Protein AF-A0A2E6NR85-F1 (afdb_monomer)

Solvent-accessible surface area (backbone atoms only — not comparable to full-atom values): 3688 Å² total; per-residue (Å²): 109,63,65,65,53,59,76,59,37,35,51,90,85,79,56,105,50,79,89,52,50,76,30,32,76,40,74,61,89,60,14,74,80,47,29,47,65,46,36,27,51,54,52,49,60,59,42,47,56,57,59,53,50,49,54,49,42,65,74,68,72,114

pLDDT: mean 85.2, std 11.39, range [53.09, 95.75]

Nearest PDB structures (foldseek):
  2zy2-assembly1_A  TM=2.604E-01  e=9.858E+00  Pseudomonas sp. ATC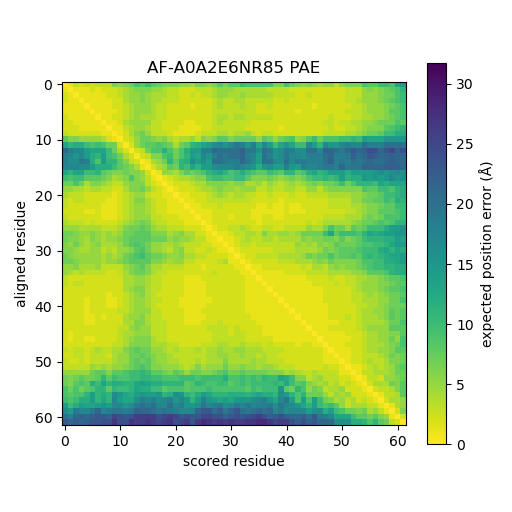C 19121

Radius of gyration: 14.04 Å; Cα contacts (8 Å, |Δi|>4): 47; chains: 1; bounding box: 38×17×39 Å

Mean predicted aligned error: 6.11 Å

Foldseek 3Di:
DQVVLVVQAADPPPDPDPVRHRWHALDDDCCVVVPGVNRSVVSVVVVCVVVVVVVVCVVVVD

Sequence (62 aa):
MQRALVDTQRAEYKDDSPEVDGSWDPIGEWGISGGRVYSTALGAMTLEVYYRFERQQEGIGL

Secondary structure (DSSP, 8-state):
-HHHHHHHS--TTSSS-GGGTT-----SHHHHHHHHHHHHHHHHHHHHHHHHHHHHHHHHT-

Structure (mmCIF, N/CA/C/O backbone):
data_AF-A0A2E6NR85-F1
#
_entry.id   AF-A0A2E6NR85-F1
#
loop_
_atom_site.group_PDB
_atom_site.id
_atom_site.type_symbol
_atom_site.label_atom_id
_atom_site.label_alt_id
_atom_site.label_comp_id
_atom_site.label_asym_id
_atom_site.label_entity_id
_atom_site.label_seq_id
_atom_site.pdbx_PDB_ins_code
_atom_site.Cartn_x
_atom_site.Cartn_y
_atom_site.Cartn_z
_atom_site.occupancy
_atom_site.B_iso_or_equiv
_atom_site.auth_seq_id
_atom_site.auth_comp_id
_atom_site.auth_asym_id
_atom_site.auth_atom_id
_atom_site.pdbx_PDB_model_num
ATOM 1 N N . MET A 1 1 ? -6.387 -7.321 6.667 1.00 83.25 1 MET A N 1
ATOM 2 C CA . MET A 1 1 ? -5.624 -6.616 5.614 1.00 83.25 1 MET A CA 1
ATOM 3 C C . MET A 1 1 ? -4.782 -5.474 6.167 1.00 83.25 1 MET A C 1
ATOM 5 O O . MET A 1 1 ? -3.668 -5.330 5.693 1.00 83.25 1 MET A O 1
ATOM 9 N N . GLN A 1 2 ? -5.241 -4.727 7.184 1.00 91.88 2 GLN A N 1
ATOM 10 C CA . GLN A 1 2 ? -4.492 -3.614 7.801 1.00 91.88 2 GLN A CA 1
ATOM 11 C C . GLN A 1 2 ? -3.011 -3.922 8.059 1.00 91.88 2 GLN A C 1
ATOM 13 O O . GLN A 1 2 ? -2.144 -3.270 7.493 1.00 91.88 2 GL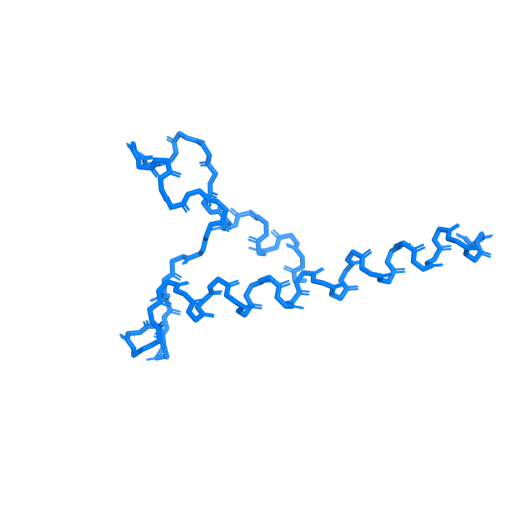N A O 1
ATOM 18 N N . ARG A 1 3 ? -2.727 -4.967 8.846 1.00 91.25 3 ARG A N 1
ATOM 19 C CA . ARG A 1 3 ? -1.355 -5.353 9.196 1.00 91.25 3 ARG A CA 1
ATOM 20 C C . ARG A 1 3 ? -0.491 -5.677 7.976 1.00 91.25 3 ARG A C 1
ATOM 22 O O . ARG A 1 3 ? 0.631 -5.217 7.899 1.00 91.25 3 ARG A O 1
ATOM 29 N N . ALA A 1 4 ? -1.039 -6.385 6.988 1.00 91.69 4 ALA A N 1
ATOM 30 C CA . ALA A 1 4 ? -0.309 -6.709 5.763 1.00 91.69 4 ALA A CA 1
ATOM 31 C C . ALA A 1 4 ? 0.086 -5.457 4.958 1.00 91.69 4 ALA A C 1
ATOM 33 O O . ALA A 1 4 ? 1.170 -5.420 4.382 1.00 91.69 4 ALA A O 1
ATOM 34 N N . LEU A 1 5 ? -0.770 -4.429 4.930 1.00 92.94 5 LEU A N 1
ATOM 35 C CA . LEU A 1 5 ? -0.441 -3.154 4.291 1.00 92.94 5 LEU A CA 1
ATOM 36 C C . LEU A 1 5 ? 0.592 -2.373 5.101 1.00 92.94 5 LEU A C 1
ATOM 38 O O . LEU A 1 5 ? 1.561 -1.906 4.522 1.00 92.94 5 LEU A O 1
ATOM 42 N N . VAL A 1 6 ? 0.439 -2.278 6.421 1.00 92.75 6 VAL A N 1
ATOM 43 C CA . VAL A 1 6 ? 1.401 -1.557 7.271 1.00 92.75 6 VAL A CA 1
ATOM 44 C C . VAL A 1 6 ? 2.782 -2.226 7.251 1.00 92.75 6 VAL A C 1
ATOM 46 O O . VAL A 1 6 ? 3.780 -1.546 7.056 1.00 92.75 6 VAL A O 1
ATOM 49 N N . ASP A 1 7 ? 2.851 -3.556 7.345 1.00 92.31 7 ASP A N 1
ATOM 50 C CA . ASP A 1 7 ? 4.117 -4.310 7.361 1.00 92.31 7 ASP A CA 1
ATOM 51 C C . ASP A 1 7 ? 4.893 -4.205 6.030 1.00 92.31 7 ASP A C 1
ATOM 53 O O . ASP A 1 7 ? 6.109 -4.411 5.986 1.00 92.31 7 ASP A O 1
ATOM 57 N N . THR A 1 8 ? 4.192 -3.913 4.930 1.00 91.62 8 THR A N 1
ATOM 58 C CA . THR A 1 8 ? 4.782 -3.744 3.591 1.00 91.62 8 THR A CA 1
ATOM 59 C C . THR A 1 8 ? 4.945 -2.283 3.183 1.00 91.62 8 THR A C 1
ATOM 61 O O . THR A 1 8 ? 5.526 -2.015 2.129 1.00 91.62 8 THR A O 1
ATOM 64 N N . GLN A 1 9 ? 4.459 -1.344 3.999 1.00 92.69 9 GLN A N 1
ATOM 65 C CA . G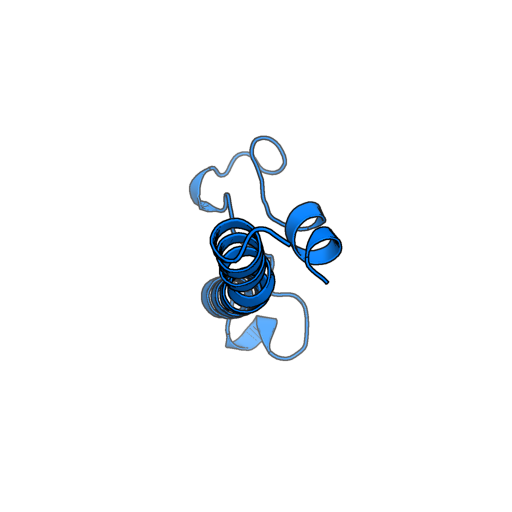LN A 1 9 ? 4.625 0.080 3.759 1.00 92.69 9 GLN A CA 1
ATOM 66 C C . GLN A 1 9 ? 6.106 0.434 3.870 1.00 92.69 9 GLN A C 1
ATOM 68 O O . GLN A 1 9 ? 6.814 -0.013 4.776 1.00 92.69 9 GLN A O 1
ATOM 73 N N . ARG A 1 10 ? 6.590 1.235 2.923 1.00 91.00 10 ARG A N 1
ATOM 74 C CA . ARG A 1 10 ? 7.932 1.806 2.994 1.00 91.00 10 ARG A CA 1
ATOM 75 C C . ARG A 1 10 ? 7.984 2.727 4.211 1.00 91.00 10 ARG A C 1
ATOM 77 O O . ARG A 1 10 ? 7.135 3.602 4.353 1.00 91.00 10 ARG A O 1
ATOM 84 N N . ALA A 1 11 ? 8.937 2.497 5.097 1.00 84.12 11 ALA A N 1
ATOM 85 C CA . ALA A 1 11 ? 9.187 3.334 6.257 1.00 84.12 11 ALA A CA 1
ATOM 86 C C . ALA A 1 11 ? 10.697 3.457 6.449 1.00 84.12 11 ALA A C 1
ATOM 88 O O . ALA A 1 11 ? 11.442 2.568 6.010 1.00 84.12 11 ALA A O 1
ATOM 89 N N . GLU A 1 12 ? 11.083 4.556 7.098 1.00 64.88 12 GLU A N 1
ATOM 90 C CA . GLU A 1 12 ? 12.445 5.016 7.361 1.00 64.88 12 GLU A CA 1
ATOM 91 C C . GLU A 1 12 ? 13.465 3.863 7.476 1.00 64.88 12 GLU A C 1
ATOM 93 O O . GLU A 1 12 ? 13.233 2.871 8.1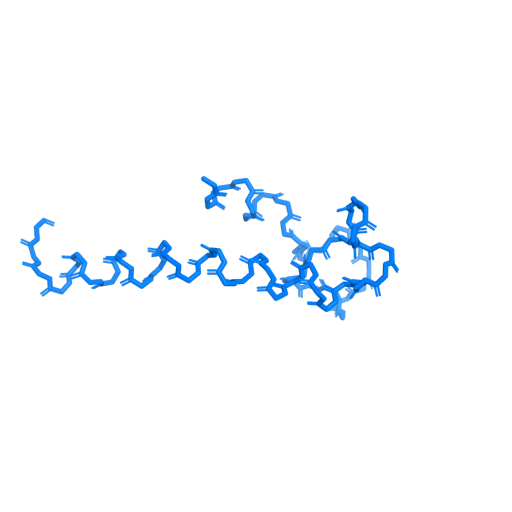71 1.00 64.88 12 GLU A O 1
ATOM 98 N N . TYR A 1 13 ? 14.615 4.032 6.809 1.00 53.09 13 TYR A N 1
ATOM 99 C CA . TYR A 1 13 ? 15.795 3.145 6.769 1.00 53.09 13 TYR A CA 1
ATOM 100 C C . TYR A 1 13 ? 15.793 1.933 5.829 1.00 53.09 13 TYR A C 1
ATOM 102 O O . TYR A 1 13 ? 16.820 1.256 5.737 1.00 53.09 13 TYR A O 1
ATOM 110 N N . LYS A 1 14 ? 14.712 1.632 5.102 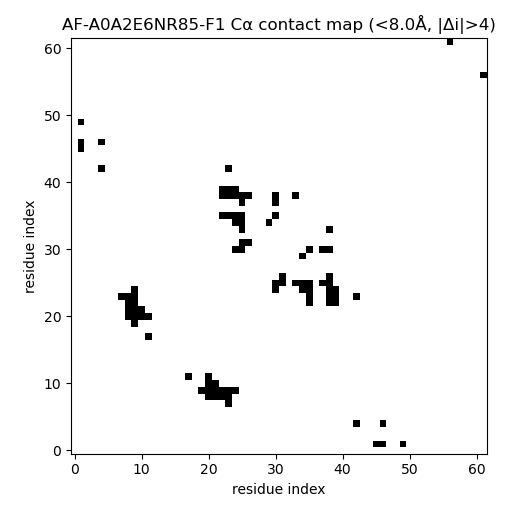1.00 55.03 14 LYS A N 1
ATOM 111 C CA . LYS A 1 14 ? 14.732 0.471 4.185 1.00 55.03 14 LYS A CA 1
ATOM 112 C C . LYS A 1 14 ? 15.345 0.762 2.810 1.00 55.03 14 LYS A C 1
ATOM 114 O O . LYS A 1 14 ? 15.764 -0.166 2.125 1.00 55.03 14 LYS A O 1
ATOM 119 N N . ASP A 1 15 ? 15.380 2.028 2.422 1.00 56.50 15 ASP A N 1
ATOM 120 C CA . ASP A 1 15 ? 15.938 2.543 1.173 1.00 56.50 15 ASP A CA 1
ATOM 121 C C . ASP A 1 15 ? 16.363 3.988 1.486 1.00 56.50 15 ASP A C 1
ATOM 123 O O . ASP A 1 15 ? 15.583 4.695 2.118 1.00 56.50 15 ASP A O 1
ATOM 127 N N . ASP A 1 16 ? 17.566 4.439 1.122 1.00 62.34 16 ASP A N 1
ATOM 128 C CA . ASP A 1 16 ? 18.116 5.786 1.430 1.00 62.34 16 ASP A CA 1
ATOM 129 C C . ASP A 1 16 ? 17.348 6.944 0.725 1.00 62.34 16 ASP A C 1
ATOM 131 O O . ASP A 1 16 ? 17.888 8.019 0.467 1.00 62.34 16 ASP A O 1
ATOM 135 N N . SER A 1 17 ? 16.078 6.723 0.371 1.00 70.62 17 SER A N 1
ATOM 136 C CA . SER A 1 17 ? 15.193 7.623 -0.369 1.00 70.62 17 SER A CA 1
ATOM 137 C C . SER A 1 17 ? 13.980 8.024 0.485 1.00 70.62 17 SER A C 1
ATOM 139 O O . SER A 1 17 ? 12.925 7.388 0.414 1.00 70.62 17 SER A O 1
ATOM 141 N N . PRO A 1 18 ? 14.081 9.098 1.289 1.00 76.81 18 PRO A N 1
ATOM 142 C CA . PRO A 1 18 ? 12.963 9.583 2.103 1.00 76.81 18 PRO A CA 1
ATOM 143 C C . PRO A 1 18 ? 11.741 9.997 1.261 1.00 76.81 18 PRO A C 1
ATOM 145 O O . PRO A 1 18 ? 10.631 10.111 1.774 1.00 76.81 18 PRO A O 1
ATOM 148 N N . GLU A 1 19 ? 11.902 10.197 -0.051 1.00 83.06 19 GLU A N 1
ATOM 149 C CA . GLU A 1 19 ? 10.815 10.559 -0.965 1.00 83.06 19 GLU A CA 1
ATOM 150 C C . GLU A 1 19 ? 9.795 9.432 -1.182 1.00 83.06 19 GLU A C 1
ATOM 152 O O . GLU A 1 19 ? 8.698 9.693 -1.684 1.00 83.06 19 GLU A O 1
ATOM 157 N N . VAL A 1 20 ? 10.138 8.181 -0.847 1.00 88.12 20 VAL A N 1
ATOM 158 C CA . VAL A 1 20 ? 9.236 7.027 -1.007 1.00 88.12 20 VAL A CA 1
ATOM 159 C C . VAL A 1 20 ? 8.649 6.527 0.310 1.00 88.12 20 VAL A C 1
ATOM 161 O O . VAL A 1 20 ? 7.899 5.544 0.297 1.00 88.12 20 VAL A O 1
ATOM 164 N N . ASP A 1 21 ? 8.935 7.186 1.429 1.00 89.19 21 ASP A N 1
ATOM 165 C CA . ASP A 1 21 ? 8.370 6.815 2.721 1.00 89.19 21 ASP A CA 1
ATOM 166 C C . ASP A 1 21 ? 6.842 6.942 2.732 1.00 89.19 21 ASP A C 1
ATOM 168 O O . ASP A 1 21 ? 6.228 7.787 2.079 1.00 89.19 21 ASP A O 1
ATOM 172 N N . GLY A 1 22 ? 6.200 6.013 3.433 1.00 90.38 22 GLY A N 1
ATOM 173 C CA . GLY A 1 22 ? 4.751 5.867 3.483 1.00 90.38 22 GLY A CA 1
ATOM 174 C C . GLY A 1 22 ? 4.118 5.279 2.217 1.00 90.38 22 GLY A C 1
ATOM 175 O O . GLY A 1 22 ? 2.904 5.069 2.198 1.00 90.38 22 GLY A O 1
ATOM 176 N N . SER A 1 23 ? 4.893 4.994 1.166 1.00 93.31 23 SER A N 1
ATOM 177 C CA . SER A 1 23 ? 4.375 4.447 -0.093 1.00 93.31 23 SER A CA 1
ATOM 178 C C . SER A 1 23 ? 4.437 2.917 -0.158 1.00 93.31 23 SER A C 1
ATOM 180 O O . SER A 1 23 ? 5.063 2.255 0.671 1.00 93.31 23 SER A O 1
ATOM 182 N N . TRP A 1 24 ? 3.812 2.350 -1.191 1.00 93.69 24 TRP A N 1
ATOM 183 C CA . TRP A 1 24 ? 3.928 0.930 -1.528 1.00 93.69 24 TRP A CA 1
ATOM 184 C C . TRP A 1 24 ? 4.555 0.744 -2.898 1.00 93.69 24 TRP A C 1
ATOM 186 O O . TRP A 1 24 ? 4.335 1.533 -3.822 1.00 93.69 24 TRP A O 1
ATOM 196 N N . ASP A 1 25 ? 5.323 -0.332 -3.034 1.00 92.38 25 ASP A N 1
ATOM 197 C CA . ASP A 1 25 ? 5.910 -0.690 -4.313 1.00 92.38 25 ASP A CA 1
ATOM 198 C C . ASP A 1 25 ? 4.835 -1.152 -5.302 1.00 92.38 25 ASP A C 1
ATOM 200 O O . ASP A 1 25 ? 3.909 -1.875 -4.923 1.00 92.38 25 ASP A O 1
ATOM 204 N N . PRO A 1 26 ? 4.944 -0.750 -6.579 1.00 93.56 26 PRO A N 1
ATOM 205 C CA . PRO A 1 26 ? 3.951 -1.073 -7.586 1.00 93.56 26 PRO A CA 1
ATOM 206 C C . PRO A 1 26 ? 4.099 -2.497 -8.110 1.00 93.56 26 PRO A C 1
ATOM 208 O O . PRO A 1 26 ? 4.576 -2.736 -9.218 1.00 93.56 26 PRO A O 1
ATOM 211 N N . ILE A 1 27 ? 3.687 -3.451 -7.283 1.00 89.88 27 ILE A N 1
ATOM 212 C CA . ILE A 1 27 ? 3.794 -4.883 -7.547 1.00 89.88 27 ILE A CA 1
ATOM 213 C C . ILE A 1 27 ? 2.462 -5.400 -8.105 1.00 89.88 27 ILE A C 1
ATOM 215 O O . ILE A 1 27 ? 1.394 -5.115 -7.567 1.00 89.88 27 ILE A O 1
ATOM 219 N N . GLY A 1 28 ? 2.533 -6.204 -9.168 1.00 85.00 28 GLY A N 1
ATOM 220 C CA . GLY A 1 28 ? 1.378 -6.843 -9.805 1.00 85.00 28 GLY A CA 1
ATOM 221 C C . GLY A 1 28 ? 1.012 -6.236 -11.160 1.00 85.00 28 GLY A C 1
ATOM 222 O O . GLY A 1 28 ? 1.617 -5.262 -11.602 1.00 85.00 28 GLY A O 1
ATOM 223 N N . GLU A 1 29 ? 0.007 -6.827 -11.809 1.00 89.31 29 GLU A N 1
ATOM 224 C CA . GLU A 1 29 ? -0.392 -6.535 -13.198 1.00 89.31 29 GLU A CA 1
ATOM 225 C C . GLU A 1 29 ? -0.590 -5.034 -13.461 1.00 89.31 29 GLU A C 1
ATOM 227 O O . GLU A 1 29 ? -0.039 -4.461 -14.397 1.00 89.31 29 GLU A O 1
ATOM 232 N N . TRP A 1 30 ? -1.316 -4.363 -12.566 1.00 88.56 30 TRP A N 1
ATOM 233 C CA . TRP A 1 30 ? -1.629 -2.939 -12.693 1.00 88.56 30 TRP A CA 1
ATOM 234 C C . TRP A 1 30 ? -0.564 -2.024 -12.087 1.00 88.56 30 TRP A C 1
ATOM 236 O O . TRP A 1 30 ? -0.608 -0.814 -12.300 1.00 88.56 30 TRP A O 1
ATOM 246 N N . GLY A 1 31 ? 0.413 -2.578 -11.363 1.00 87.06 31 GLY A N 1
ATOM 247 C CA . GLY A 1 31 ? 1.528 -1.821 -10.801 1.00 87.06 31 GLY A CA 1
ATOM 248 C C . GLY A 1 31 ? 2.417 -1.225 -11.893 1.00 87.06 31 GLY A C 1
ATOM 249 O O . GLY A 1 31 ? 2.831 -0.075 -11.788 1.00 87.06 31 GLY A O 1
ATOM 250 N N . ILE A 1 32 ? 2.628 -1.950 -12.995 1.00 87.19 32 ILE A N 1
ATOM 251 C CA . ILE A 1 32 ? 3.456 -1.480 -14.118 1.00 87.19 32 ILE A CA 1
ATOM 252 C C . ILE A 1 32 ? 2.826 -0.254 -14.792 1.00 87.19 32 ILE A C 1
ATOM 254 O O . ILE A 1 32 ? 3.523 0.711 -15.092 1.00 87.19 32 ILE A O 1
ATOM 258 N N . SER A 1 33 ? 1.507 -0.269 -15.005 1.00 92.56 33 SER A N 1
ATOM 259 C CA . SER A 1 33 ? 0.798 0.846 -15.646 1.00 92.56 33 SER A CA 1
ATOM 260 C C . SER A 1 33 ? 0.453 1.983 -14.681 1.00 92.56 33 SER A C 1
ATOM 262 O O . SER A 1 33 ? 0.511 3.146 -15.066 1.00 92.56 33 SER A O 1
ATOM 264 N N . GLY A 1 34 ? 0.073 1.668 -13.441 1.00 90.88 34 GLY A N 1
ATOM 265 C CA . GLY A 1 34 ? -0.369 2.650 -12.446 1.00 90.88 34 GLY A CA 1
ATOM 266 C C . GLY A 1 34 ? 0.758 3.236 -11.590 1.00 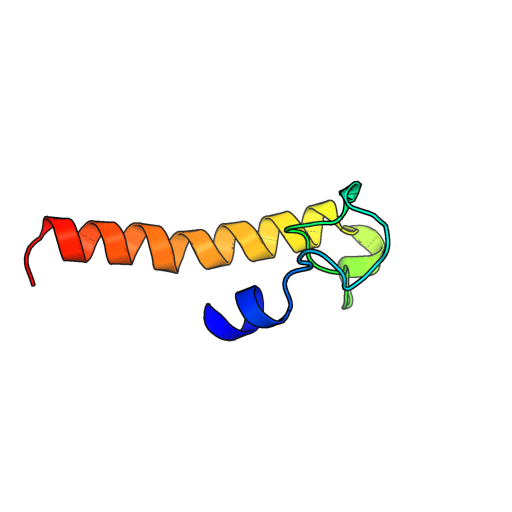90.88 34 GLY A C 1
ATOM 267 O O . GLY A 1 34 ? 0.610 4.311 -11.002 1.00 90.88 34 GLY A O 1
ATOM 268 N N . GLY A 1 35 ? 1.891 2.544 -11.504 1.00 95.00 35 GLY A N 1
ATOM 269 C CA . GLY A 1 35 ? 3.052 2.963 -10.734 1.00 95.00 35 GLY A CA 1
ATOM 270 C C . GLY A 1 35 ? 2.798 3.096 -9.230 1.00 95.00 35 GLY A C 1
ATOM 271 O O . GLY A 1 35 ? 1.806 2.619 -8.660 1.00 95.00 35 GLY A O 1
ATOM 272 N N . ARG A 1 36 ? 3.755 3.748 -8.561 1.00 93.12 36 ARG A N 1
ATOM 273 C CA . ARG A 1 36 ? 3.761 3.946 -7.102 1.00 93.12 36 ARG A CA 1
ATOM 274 C C . ARG A 1 36 ? 2.541 4.734 -6.628 1.00 93.12 36 ARG A C 1
ATOM 276 O O . ARG A 1 36 ? 1.975 4.398 -5.593 1.00 93.12 36 ARG A O 1
ATOM 283 N N . VAL A 1 37 ? 2.103 5.732 -7.398 1.00 93.81 37 VAL A N 1
ATOM 284 C CA . VAL A 1 37 ? 0.933 6.563 -7.066 1.00 93.81 37 VAL A CA 1
ATOM 285 C C . VAL A 1 37 ? -0.330 5.710 -6.965 1.00 93.81 37 VAL A C 1
ATOM 287 O O . VAL A 1 37 ? -1.019 5.770 -5.951 1.00 93.81 37 VAL A O 1
ATOM 290 N N . TYR A 1 38 ? -0.602 4.870 -7.967 1.00 94.94 38 TYR A N 1
ATOM 291 C CA . TYR A 1 38 ? -1.756 3.968 -7.959 1.00 94.94 38 TYR A CA 1
ATOM 292 C C . TYR A 1 38 ? -1.733 3.015 -6.760 1.00 94.94 38 TYR A C 1
ATOM 294 O O . TYR A 1 38 ? -2.708 2.913 -6.017 1.00 94.94 38 TYR A O 1
ATOM 302 N N . SER A 1 39 ? -0.593 2.361 -6.542 1.00 94.81 39 SER A N 1
ATOM 303 C CA . SER A 1 39 ? -0.434 1.366 -5.474 1.00 94.81 39 SER A CA 1
ATOM 304 C C . SER A 1 39 ? -0.564 2.002 -4.090 1.00 94.81 39 SER A C 1
ATOM 306 O O . SER A 1 39 ? -1.198 1.441 -3.198 1.00 94.81 39 SER A O 1
ATOM 308 N N . THR A 1 40 ? -0.054 3.226 -3.940 1.00 95.50 40 THR A N 1
ATOM 309 C CA . THR A 1 40 ? -0.178 4.012 -2.708 1.00 95.50 40 THR A CA 1
ATOM 310 C C . THR A 1 40 ? -1.611 4.471 -2.470 1.00 95.50 40 THR A C 1
ATOM 312 O O . THR A 1 40 ? -2.104 4.341 -1.353 1.00 95.50 40 THR A O 1
ATOM 315 N N . ALA A 1 41 ? -2.319 4.935 -3.504 1.00 95.75 41 ALA A N 1
ATOM 316 C CA . ALA A 1 41 ? -3.722 5.322 -3.384 1.00 95.75 41 ALA A CA 1
ATOM 317 C C . ALA A 1 41 ? -4.603 4.135 -2.962 1.00 95.75 41 ALA A C 1
ATOM 319 O O . ALA A 1 41 ? -5.430 4.272 -2.061 1.00 95.75 41 ALA A O 1
ATOM 320 N N . LEU A 1 42 ? -4.400 2.954 -3.557 1.00 94.56 42 LEU A N 1
ATOM 321 C CA . LEU A 1 42 ? -5.128 1.743 -3.171 1.00 94.56 42 LEU A CA 1
ATOM 322 C C . LEU A 1 42 ? -4.817 1.294 -1.738 1.00 94.56 42 LEU A C 1
ATOM 324 O O . LEU A 1 42 ? -5.741 0.959 -0.991 1.00 94.56 42 LEU A O 1
ATOM 328 N N . GLY A 1 43 ? -3.539 1.303 -1.343 1.00 94.25 43 GLY A N 1
ATOM 329 C CA . GLY A 1 43 ? -3.118 0.993 0.025 1.00 94.25 43 GLY A CA 1
ATOM 330 C C . GLY A 1 43 ? -3.756 1.942 1.040 1.00 94.25 43 GLY A C 1
ATOM 331 O O . GLY A 1 43 ? -4.396 1.491 1.992 1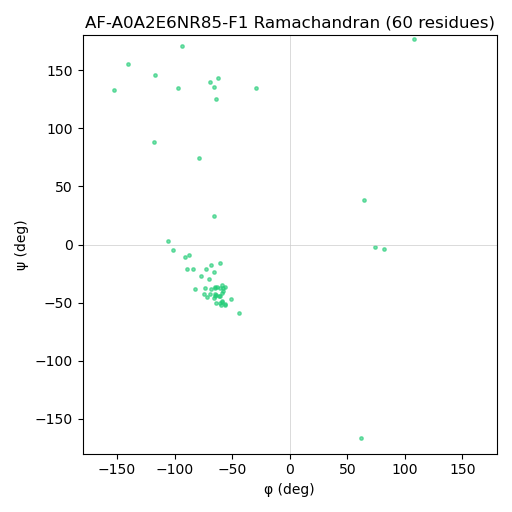.00 94.25 43 GLY A O 1
ATOM 332 N N . ALA A 1 44 ? -3.686 3.251 0.781 1.00 94.88 44 ALA A N 1
ATOM 333 C CA . ALA A 1 44 ? -4.283 4.281 1.624 1.00 94.88 44 ALA A CA 1
ATOM 334 C C . ALA A 1 44 ? -5.806 4.119 1.752 1.00 94.88 44 ALA A C 1
ATOM 336 O O . ALA A 1 44 ? -6.303 4.020 2.871 1.00 94.88 44 ALA A O 1
ATOM 337 N N . MET A 1 45 ? -6.543 4.000 0.639 1.00 93.75 45 MET A N 1
ATOM 338 C CA . MET A 1 45 ? -8.005 3.806 0.662 1.00 93.75 45 MET A CA 1
ATOM 339 C C . MET A 1 45 ? -8.416 2.541 1.425 1.00 93.75 45 MET A C 1
ATOM 341 O O . MET A 1 45 ? -9.430 2.532 2.121 1.00 93.75 45 MET A O 1
ATOM 345 N N . THR A 1 46 ? -7.618 1.475 1.343 1.00 94.50 46 THR A N 1
ATOM 346 C CA . THR A 1 46 ? -7.879 0.245 2.103 1.00 94.50 46 THR A CA 1
ATOM 347 C C . THR A 1 46 ? -7.678 0.457 3.607 1.00 94.50 46 THR A C 1
ATOM 349 O O . THR A 1 46 ? -8.448 -0.070 4.411 1.00 94.50 46 THR A O 1
ATOM 352 N N . LEU A 1 47 ? -6.673 1.243 4.006 1.00 94.06 47 LEU A N 1
ATOM 353 C CA . LEU A 1 47 ? -6.434 1.599 5.408 1.00 94.06 47 LEU A CA 1
ATOM 354 C C . LEU A 1 47 ? -7.495 2.550 5.973 1.00 94.06 47 LEU A C 1
ATOM 356 O O . LEU A 1 47 ? -7.795 2.464 7.165 1.00 94.06 47 LEU A O 1
ATOM 360 N N . GLU A 1 48 ? -8.112 3.404 5.148 1.00 92.19 48 GLU A N 1
ATOM 361 C CA . GLU A 1 48 ? -9.185 4.302 5.599 1.00 92.19 48 GLU A CA 1
ATOM 362 C C . GLU A 1 48 ? -10.345 3.546 6.247 1.00 92.19 48 GLU A C 1
ATOM 364 O O . GLU A 1 48 ? -10.913 4.037 7.219 1.00 92.19 48 GLU A O 1
ATOM 369 N N . VAL A 1 49 ? -10.684 2.354 5.744 1.00 91.88 49 VAL A N 1
ATOM 370 C CA . VAL A 1 49 ? -11.724 1.497 6.333 1.00 91.88 49 VAL A CA 1
ATOM 371 C C . VAL A 1 49 ? -11.397 1.217 7.798 1.00 91.88 49 VAL A C 1
ATOM 373 O O . VAL A 1 49 ? -12.222 1.464 8.672 1.00 91.88 49 VAL A O 1
ATOM 376 N N . TYR A 1 50 ? -10.177 0.766 8.082 1.00 88.62 50 TYR A N 1
ATOM 377 C CA . TYR A 1 50 ? -9.772 0.393 9.434 1.00 88.62 50 TYR A CA 1
ATOM 378 C C . TYR A 1 50 ? -9.795 1.592 10.383 1.00 88.62 50 TYR A C 1
ATOM 380 O O . TYR A 1 50 ? -10.475 1.545 11.403 1.00 88.62 50 TYR A O 1
ATOM 388 N N . TYR A 1 51 ? -9.165 2.704 10.002 1.00 87.69 51 TYR A N 1
ATOM 389 C CA . TYR A 1 51 ? -9.051 3.862 10.891 1.00 87.69 51 TYR A CA 1
ATOM 390 C C . TYR A 1 51 ? -10.328 4.705 11.009 1.00 87.69 51 TYR A C 1
ATOM 392 O O . TYR A 1 51 ? -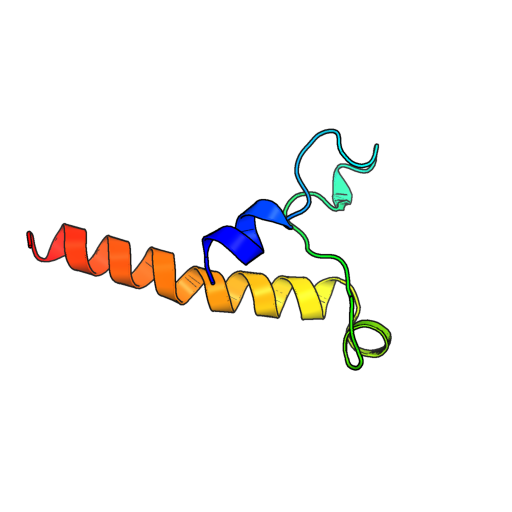10.530 5.370 12.026 1.00 87.69 51 TYR A O 1
ATOM 400 N N . ARG A 1 52 ? -11.205 4.726 9.994 1.00 87.06 52 ARG A N 1
ATOM 401 C CA . ARG A 1 52 ? -12.501 5.423 10.101 1.00 87.06 52 ARG A CA 1
ATOM 402 C C . ARG A 1 52 ? -13.475 4.643 10.969 1.00 87.06 52 ARG A C 1
ATOM 404 O O . ARG A 1 52 ? -14.151 5.258 11.790 1.00 87.06 52 ARG A O 1
ATOM 411 N N . PHE A 1 53 ? -13.543 3.321 10.805 1.00 83.94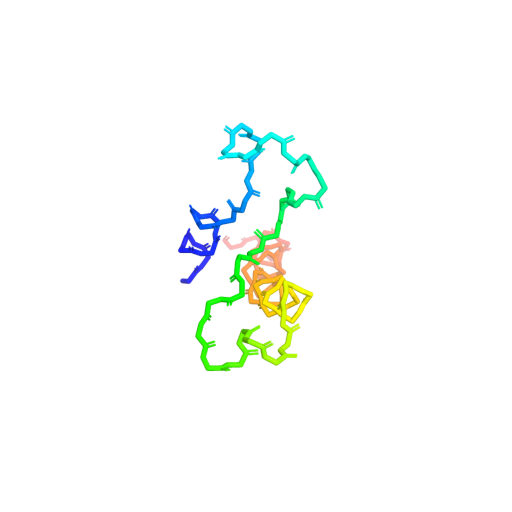 53 PHE A N 1
ATOM 412 C CA . PHE A 1 53 ? -14.447 2.506 11.612 1.00 83.94 53 PHE A CA 1
ATOM 413 C C . PHE A 1 53 ? -13.955 2.345 13.045 1.00 83.94 53 PHE A C 1
ATOM 415 O O . PHE A 1 53 ? -14.785 2.430 13.937 1.00 83.94 53 PHE A O 1
ATOM 422 N N . GLU A 1 54 ? -12.651 2.205 13.288 1.00 82.44 54 GLU A N 1
ATOM 423 C CA . GLU A 1 54 ? -12.089 2.215 14.648 1.00 82.44 54 GLU A CA 1
ATOM 424 C C . GLU A 1 54 ? -12.475 3.498 15.393 1.00 82.44 54 GLU A C 1
ATOM 426 O O . GLU A 1 54 ? -13.129 3.435 16.430 1.00 82.44 54 GLU A O 1
ATOM 431 N N . ARG A 1 55 ? -12.234 4.666 14.784 1.00 75.25 55 ARG A N 1
ATOM 432 C CA . ARG A 1 55 ? -12.654 5.963 15.339 1.00 75.25 55 ARG A CA 1
ATOM 433 C C . ARG A 1 55 ? -14.162 6.049 15.577 1.00 75.25 55 ARG A C 1
ATOM 435 O O . ARG A 1 55 ? -14.611 6.676 16.533 1.00 75.25 55 ARG A O 1
ATOM 442 N N . GLN A 1 56 ? -14.959 5.459 14.687 1.00 79.31 56 GLN A N 1
ATOM 443 C CA . GLN A 1 56 ? -16.403 5.401 14.872 1.00 79.31 56 GLN A CA 1
ATOM 444 C C . GLN A 1 56 ? -16.761 4.534 16.089 1.00 79.31 56 GLN A C 1
ATOM 446 O O . GLN A 1 56 ? -17.568 4.975 16.894 1.00 79.31 56 GLN A O 1
ATOM 451 N N . GLN A 1 57 ? -16.162 3.350 16.258 1.00 72.81 57 GLN A N 1
ATOM 452 C CA . GLN A 1 57 ? -16.405 2.482 17.420 1.00 72.81 57 GLN A CA 1
ATOM 453 C C . GLN A 1 57 ? -16.012 3.169 18.736 1.00 72.81 57 GLN A C 1
ATOM 455 O O . GLN A 1 57 ? -16.809 3.179 19.671 1.00 72.81 57 GLN A O 1
ATOM 460 N N . GLU A 1 58 ? -14.855 3.838 18.780 1.00 77.69 58 GLU A N 1
ATOM 461 C CA . GLU A 1 58 ? -14.414 4.628 19.942 1.00 77.69 58 GLU A CA 1
ATOM 462 C C . GLU A 1 58 ? -15.418 5.733 20.309 1.00 77.69 58 GLU A C 1
ATOM 464 O O . GLU A 1 58 ? -15.706 5.957 21.483 1.00 77.69 58 GLU A O 1
ATOM 469 N N . GLY A 1 59 ? -15.998 6.403 19.308 1.00 72.00 59 GLY A N 1
ATOM 470 C CA . GLY A 1 59 ? -17.026 7.426 19.511 1.00 72.00 59 GLY A CA 1
ATOM 471 C C . GLY A 1 59 ? -18.397 6.882 19.936 1.00 72.00 59 GLY A C 1
ATOM 472 O O . GLY A 1 59 ? -19.195 7.636 20.491 1.00 72.00 59 GLY A O 1
ATOM 473 N N . ILE A 1 60 ? -18.681 5.598 19.686 1.00 72.88 60 ILE A N 1
ATOM 474 C CA . ILE A 1 60 ? -19.930 4.926 20.091 1.00 72.88 60 ILE A CA 1
ATOM 475 C C . ILE A 1 60 ? -19.789 4.267 21.482 1.00 72.88 60 ILE A C 1
ATOM 477 O O . ILE A 1 60 ? -20.795 3.901 22.084 1.00 72.88 60 ILE A O 1
ATOM 481 N N . GLY A 1 61 ? -18.573 4.180 22.038 1.00 60.97 61 GLY A N 1
ATOM 482 C CA . GLY A 1 61 ? -18.333 3.672 23.392 1.00 60.97 61 GLY A CA 1
ATOM 483 C C . GLY A 1 61 ? -18.701 2.195 23.574 1.00 60.97 61 GLY A C 1
ATOM 484 O O . GLY A 1 61 ? -19.267 1.839 24.609 1.00 60.97 61 GLY A O 1
ATOM 485 N N . LEU A 1 62 ? -18.430 1.365 22.561 1.00 59.69 62 LEU A N 1
ATOM 486 C CA . LEU A 1 62 ? -18.537 -0.098 22.625 1.00 59.69 62 LEU A CA 1
ATOM 487 C C . LEU A 1 62 ? -17.190 -0.742 22.962 1.00 59.69 62 LEU A C 1
ATOM 489 O O . LEU A 1 62 ? -16.164 -0.260 22.433 1.00 59.69 62 LEU A O 1
#